Protein AF-A0A9D6J5E9-F1 (afdb_monomer)

Solvent-accessible surface area (backbone atoms only — not comparable to full-atom values): 7450 Å² total; per-residue (Å²): 144,83,83,80,80,84,83,79,70,81,70,76,64,62,75,80,74,56,51,66,53,64,36,53,89,39,26,37,36,38,40,40,85,81,56,62,72,68,50,41,64,62,42,44,53,13,37,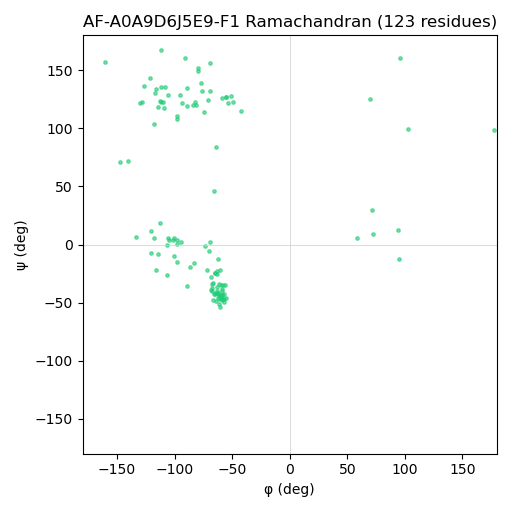32,48,74,94,34,52,48,67,42,73,56,61,84,76,70,51,61,70,57,48,35,58,56,50,69,70,36,41,33,40,36,42,40,43,69,78,67,22,64,61,44,48,53,48,48,63,76,47,61,54,94,86,50,44,81,45,78,31,76,48,93,44,60,67,55,49,51,50,51,48,41,71,72,58,46,81,80,129

Radius of gyration: 17.54 Å; Cα contacts (8 Å, |Δi|>4): 179; chains: 1; bounding box: 31×41×60 Å

Secondary structure (DSSP, 8-state):
--SSSSSS-----GGGG--TTTTTT--EEEE-SS-HHHHHHHHHHTT--GGGEEEE--TTT--HHHHHHHHHT-SEEEEE-TTTTHHHHHHHHHHPPTT-EEEEESSS-HHHHHHHHHHHHS---

Mean predicted aligned error: 8.65 Å

Nearest PDB structures (foldseek):
  6j0v-assembly1_A  TM=4.440E-01  e=3.528E-01  Saccharomyces cerevisiae S288C
  6j0w-assembly1_A  TM=4.466E-01  e=4.017E-01  Saccharomyces cerevisiae S288C
  6j0w-assembly2_B  TM=5.034E-01  e=9.349E-01  Saccharomyces cerevisiae S288C
  6j0y-assembly1_A  TM=4.289E-01  e=7.693E-01  Saccharomyces cerevisiae S288C
  6j0y-assembly2_B  TM=4.311E-01  e=1.572E+00  Saccharomyces cerevisiae S288C

Foldseek 3Di:
DPPPPPPPDDPPPVVLLQLACLQAPWQEEEEDAPDDVQQVVVCVRNRADPVSYYYDYDLPPADLVNLLVSQVSGQEYEYEPQDPNPSVVVSNVVNHDPRHYYHYHDPPDSVSVSVVSCVPRPDDD

pLDDT: mean 80.88, std 17.25, range [41.0, 97.81]

Sequence (125 aa):
MIKQLGDLHALPDETSKSVESLLFGKRVVVFGGIGRDHYWPLLRDAGVKDSDYRWYEGYKTISQARTAEIVGWCDLVVVITSYAGHLLLYQTREVLSKGQVLLLIHNSGVGTLRQQILEKFKKSD

Structure (mmCIF, N/CA/C/O backbone):
data_AF-A0A9D6J5E9-F1
#
_entry.id   AF-A0A9D6J5E9-F1
#
loop_
_atom_site.group_PDB
_atom_site.id
_atom_site.type_symbol
_atom_site.label_atom_id
_atom_site.label_alt_id
_atom_site.label_comp_id
_atom_site.label_asym_id
_atom_site.label_entity_id
_atom_site.label_seq_id
_atom_site.pdbx_PDB_ins_code
_atom_site.Cartn_x
_atom_site.Cartn_y
_atom_site.Cartn_z
_atom_site.occupancy
_atom_site.B_iso_or_equiv
_atom_site.auth_seq_id
_atom_site.auth_comp_id
_atom_site.auth_asym_id
_atom_site.auth_atom_id
_atom_site.pdbx_PDB_model_num
ATOM 1 N N . MET A 1 1 ? 3.363 27.871 43.982 1.00 41.00 1 MET A N 1
ATOM 2 C CA . MET A 1 1 ? 3.616 28.101 42.543 1.00 41.00 1 MET A CA 1
ATOM 3 C C . MET A 1 1 ? 3.649 26.759 41.793 1.00 41.00 1 MET A C 1
ATOM 5 O O . MET A 1 1 ? 4.633 26.434 41.155 1.00 41.00 1 MET A O 1
ATOM 9 N N . ILE A 1 2 ? 2.589 25.943 41.934 1.00 48.06 2 ILE A N 1
ATOM 10 C CA . ILE A 1 2 ? 2.458 24.588 41.334 1.00 48.06 2 ILE A CA 1
ATOM 11 C C . ILE A 1 2 ? 1.063 24.421 40.672 1.00 48.06 2 ILE A C 1
ATOM 13 O O . ILE A 1 2 ? 0.700 23.358 40.196 1.00 48.06 2 ILE A O 1
ATOM 17 N N . LYS A 1 3 ? 0.249 25.488 40.603 1.00 41.59 3 LYS A N 1
ATOM 18 C CA . LYS A 1 3 ? -1.155 25.428 40.145 1.00 41.59 3 LYS A CA 1
ATOM 19 C C . LYS A 1 3 ? -1.425 26.001 38.744 1.00 41.59 3 LYS A C 1
ATOM 21 O O . LYS A 1 3 ? -2.579 26.068 38.360 1.00 41.59 3 LYS A O 1
ATOM 26 N N . GLN A 1 4 ? -0.406 26.410 37.982 1.00 42.59 4 GLN A N 1
ATOM 27 C CA . GLN A 1 4 ? -0.601 27.071 36.673 1.00 42.59 4 GLN A CA 1
ATOM 28 C C . GLN A 1 4 ? 0.041 26.348 35.477 1.00 42.59 4 GLN A C 1
ATOM 30 O O . GLN A 1 4 ? 0.085 26.896 34.385 1.00 42.59 4 GLN A O 1
ATOM 35 N N . LEU A 1 5 ? 0.492 25.104 35.654 1.00 43.88 5 LEU A N 1
ATOM 36 C CA . LEU A 1 5 ? 0.976 24.252 34.556 1.00 43.88 5 LEU A CA 1
ATOM 37 C C . LEU A 1 5 ? -0.057 23.199 34.107 1.00 43.88 5 LEU A C 1
ATOM 39 O O . LEU A 1 5 ? 0.249 22.386 33.246 1.00 43.88 5 LEU A O 1
ATOM 43 N N . GLY A 1 6 ? -1.267 23.212 34.682 1.00 41.72 6 GLY A N 1
ATOM 44 C CA . GLY A 1 6 ? -2.331 22.251 34.361 1.00 41.72 6 GLY A CA 1
ATOM 45 C C . GLY A 1 6 ? -3.225 22.632 33.174 1.00 41.72 6 GLY A C 1
ATOM 46 O O . GLY A 1 6 ? -3.841 21.744 32.599 1.00 41.72 6 GLY A O 1
ATOM 47 N N . ASP A 1 7 ? -3.263 23.911 32.778 1.00 42.00 7 ASP A N 1
ATOM 48 C CA . ASP A 1 7 ? -4.350 24.441 31.928 1.00 42.00 7 ASP A CA 1
ATOM 49 C C . ASP A 1 7 ? -3.912 24.979 30.553 1.00 42.00 7 ASP A C 1
ATOM 51 O O . ASP A 1 7 ? -4.730 25.515 29.811 1.00 42.00 7 ASP A O 1
ATOM 55 N N . LEU A 1 8 ? -2.644 24.833 30.162 1.00 44.31 8 LEU A N 1
ATOM 56 C CA . LEU A 1 8 ? -2.145 25.319 28.867 1.00 44.31 8 LEU A CA 1
ATOM 57 C C . LEU A 1 8 ? -1.161 24.329 28.250 1.00 44.31 8 LEU A C 1
ATOM 59 O O . LEU A 1 8 ? 0.041 24.551 28.216 1.00 44.31 8 LEU A O 1
ATOM 63 N N . HIS A 1 9 ? -1.708 23.213 27.790 1.00 45.09 9 HIS A N 1
ATOM 64 C CA . HIS A 1 9 ? -1.416 22.586 26.501 1.00 45.09 9 HIS A CA 1
ATOM 65 C C . HIS A 1 9 ? -2.245 21.311 26.477 1.00 45.09 9 HIS A C 1
ATOM 67 O O . HIS A 1 9 ? -1.879 20.306 27.082 1.00 45.09 9 HIS A O 1
ATOM 73 N N . ALA A 1 10 ? -3.397 21.383 25.806 1.00 43.50 10 ALA A N 1
ATOM 74 C CA . ALA A 1 10 ? -4.105 20.204 25.344 1.00 43.50 10 ALA A CA 1
ATOM 75 C C . ALA A 1 10 ? -3.061 19.234 24.782 1.00 43.50 10 ALA A C 1
ATOM 77 O O . ALA A 1 10 ? -2.353 19.578 23.831 1.00 43.50 10 ALA A O 1
ATOM 78 N N . LEU A 1 11 ? -2.904 18.076 25.428 1.00 44.34 11 LEU A N 1
ATOM 79 C CA . LEU A 1 11 ? -2.103 16.991 24.881 1.00 44.34 11 LEU A CA 1
ATOM 80 C C . LEU A 1 11 ? -2.584 16.821 23.434 1.00 44.34 11 LEU A C 1
ATOM 82 O O . LEU A 1 11 ? -3.797 16.696 23.241 1.00 44.34 11 LEU A O 1
ATOM 86 N N . PRO A 1 12 ? -1.706 16.924 22.415 1.00 43.09 12 PRO A N 1
ATOM 87 C CA . PRO A 1 12 ? -2.127 16.660 21.052 1.00 43.09 12 PRO A CA 1
ATOM 88 C C . PRO A 1 12 ? -2.772 15.283 21.077 1.00 43.09 12 PRO A C 1
ATOM 90 O O . PRO A 1 12 ? -2.164 14.332 21.560 1.00 43.09 12 PRO A O 1
ATOM 93 N N . ASP A 1 13 ? -4.031 15.222 20.660 1.00 47.72 13 ASP A N 1
ATOM 94 C CA . ASP A 1 13 ? -4.862 14.028 20.724 1.00 47.72 13 ASP A CA 1
ATOM 95 C C . ASP A 1 13 ? -4.224 12.975 19.803 1.00 47.72 13 ASP A C 1
ATOM 97 O O . ASP A 1 13 ? -4.505 12.917 18.607 1.00 47.72 13 ASP A O 1
ATOM 101 N N . GLU A 1 14 ? -3.231 12.229 20.295 1.00 48.88 14 GLU A N 1
ATOM 102 C CA . GLU A 1 14 ? -2.422 11.309 19.482 1.00 48.88 14 GLU A CA 1
ATOM 103 C C . GLU A 1 14 ? -3.290 10.188 18.893 1.00 48.88 14 GLU A C 1
ATOM 105 O O . GLU A 1 14 ? -3.041 9.688 17.793 1.00 48.88 14 GLU A O 1
ATOM 110 N N . THR A 1 15 ? -4.397 9.889 19.568 1.00 54.28 15 THR A N 1
ATOM 111 C CA . THR A 1 15 ? -5.513 9.044 19.124 1.00 54.28 15 THR A CA 1
ATOM 112 C C . THR A 1 15 ? -6.129 9.531 17.800 1.00 54.28 15 THR A C 1
ATOM 114 O O . THR A 1 15 ? -6.476 8.717 16.934 1.00 54.28 15 THR A O 1
ATOM 117 N N . SER A 1 16 ? -6.193 10.846 17.555 1.00 60.62 16 SER A N 1
ATOM 118 C CA . SER A 1 16 ? -6.716 11.427 16.308 1.00 60.62 16 SER A CA 1
ATOM 119 C C . SER A 1 16 ? -5.852 11.076 15.087 1.00 60.62 16 SER A C 1
ATOM 121 O O . SER A 1 16 ? -6.377 10.962 13.977 1.00 60.62 16 SER A O 1
ATOM 123 N N . LYS A 1 17 ? -4.562 10.770 15.284 1.00 72.69 17 LYS A N 1
ATOM 124 C CA . LYS A 1 17 ? -3.607 10.381 14.227 1.00 72.69 17 LYS A CA 1
ATOM 125 C C . LYS A 1 17 ? -3.274 8.885 14.206 1.00 72.69 17 LYS A C 1
ATOM 127 O O . LYS A 1 17 ? -2.432 8.456 13.405 1.00 72.69 17 LYS A O 1
ATOM 132 N N . SER A 1 18 ? -3.922 8.091 15.060 1.00 86.12 18 SER A N 1
ATOM 133 C CA . SER A 1 18 ? -3.749 6.639 15.073 1.00 86.12 18 SER A CA 1
ATOM 134 C C . SER A 1 18 ? -4.349 6.004 13.817 1.00 86.12 18 SER A C 1
ATOM 136 O O . SER A 1 18 ? -5.486 6.311 13.443 1.00 86.12 18 SER A O 1
ATOM 138 N N . VAL A 1 19 ? -3.568 5.122 13.183 1.00 91.38 19 VAL A N 1
ATOM 139 C CA . VAL A 1 19 ? -3.991 4.262 12.061 1.00 91.38 19 VAL A CA 1
ATOM 140 C C . VAL A 1 19 ? -4.370 2.854 12.510 1.00 91.38 19 VAL A C 1
ATOM 142 O O . VAL A 1 19 ? -4.629 1.997 11.669 1.00 91.38 19 VAL A O 1
ATOM 145 N N . GLU A 1 20 ? -4.361 2.609 13.818 1.00 93.31 20 GLU A N 1
ATOM 146 C CA . GLU A 1 20 ? -4.492 1.282 14.402 1.00 93.31 20 GLU A CA 1
ATOM 147 C C . GLU A 1 20 ? -5.700 0.524 13.847 1.00 93.31 20 GLU A C 1
ATOM 149 O O . GLU A 1 20 ? -6.823 1.027 13.826 1.00 93.31 20 GLU A O 1
ATOM 154 N N . SER A 1 21 ? -5.445 -0.697 13.371 1.00 92.38 21 SER A N 1
ATOM 155 C CA . SER A 1 21 ? -6.449 -1.617 12.817 1.00 92.38 21 SER A CA 1
ATOM 156 C C . SER A 1 21 ? -7.267 -1.109 11.615 1.00 92.38 21 SER A C 1
ATOM 158 O O . SER A 1 21 ? -8.147 -1.831 11.144 1.00 92.38 21 SER A O 1
ATOM 160 N N . LEU A 1 22 ? -6.980 0.075 11.053 1.00 94.62 22 LEU A N 1
ATOM 161 C CA . LEU A 1 22 ? -7.726 0.620 9.906 1.00 94.62 22 LEU A CA 1
ATOM 162 C C . LEU A 1 22 ? -7.607 -0.241 8.639 1.00 94.62 22 LEU A C 1
ATOM 164 O O . LEU A 1 22 ? -8.468 -0.177 7.762 1.00 94.62 22 LEU A O 1
ATOM 168 N N . LEU A 1 23 ? -6.551 -1.048 8.538 1.00 96.56 23 LEU A N 1
ATOM 169 C CA . LEU A 1 23 ? -6.284 -1.958 7.427 1.00 96.56 23 LEU A CA 1
ATOM 170 C C . LEU A 1 23 ? -6.383 -3.434 7.844 1.00 96.56 23 LEU A C 1
ATOM 172 O O . LEU A 1 23 ? -5.878 -4.306 7.135 1.00 96.56 23 LEU A O 1
ATOM 176 N N . PHE A 1 24 ? -7.039 -3.739 8.970 1.00 96.38 24 PHE A N 1
ATOM 177 C CA . PHE A 1 24 ? -7.198 -5.117 9.427 1.00 96.38 24 PHE A CA 1
ATOM 178 C C . PHE A 1 24 ? -7.856 -5.993 8.349 1.00 96.38 24 PHE A C 1
ATOM 180 O O . PHE A 1 24 ? -8.916 -5.670 7.807 1.00 96.38 24 PHE A O 1
ATOM 187 N N . GLY A 1 25 ? -7.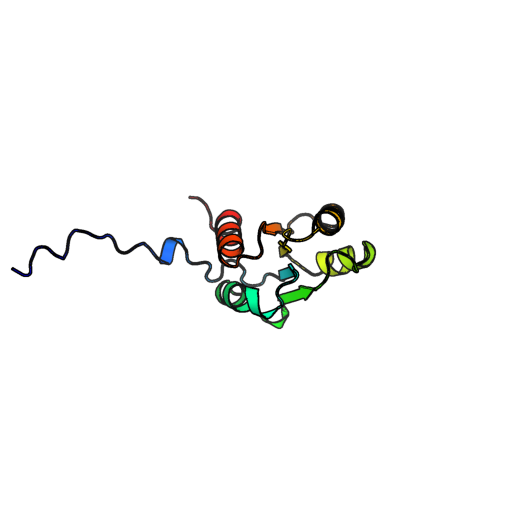200 -7.111 8.026 1.00 95.56 25 GLY A N 1
ATOM 188 C CA . GLY A 1 25 ? -7.658 -8.062 7.010 1.00 95.56 25 GLY A CA 1
ATOM 189 C C . GLY A 1 25 ? -7.536 -7.579 5.560 1.00 95.56 25 GLY A C 1
ATOM 190 O O . GLY A 1 25 ? -8.073 -8.238 4.672 1.00 95.56 25 GLY A O 1
ATOM 191 N N . LYS A 1 26 ? -6.867 -6.446 5.297 1.00 97.06 26 LYS A N 1
ATOM 192 C CA . LYS A 1 26 ? -6.598 -5.962 3.937 1.00 97.06 26 LYS A CA 1
ATOM 193 C C . LYS A 1 26 ? -5.283 -6.519 3.409 1.00 97.06 26 LYS A C 1
ATOM 195 O O . LYS A 1 26 ? -4.253 -6.446 4.075 1.00 97.06 26 LYS A O 1
ATOM 200 N N . ARG A 1 27 ? -5.314 -6.982 2.162 1.00 97.81 27 ARG A N 1
ATOM 201 C CA . ARG A 1 27 ? -4.123 -7.291 1.36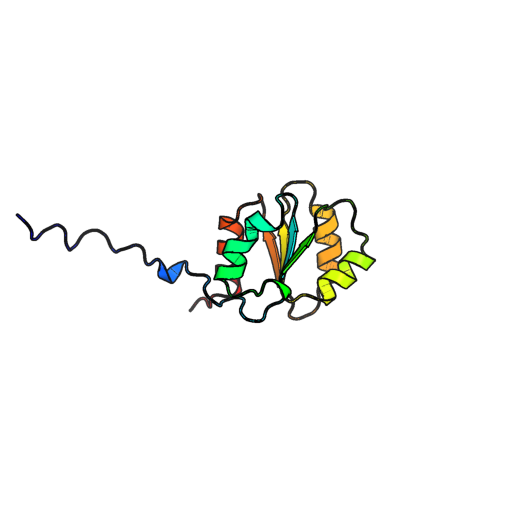9 1.00 97.81 27 ARG A CA 1
ATOM 202 C C . ARG A 1 27 ? -3.604 -6.007 0.747 1.00 97.81 27 ARG A C 1
ATOM 204 O O . ARG A 1 27 ? -4.333 -5.323 0.024 1.00 97.81 27 ARG A O 1
ATOM 211 N N . VAL A 1 28 ? -2.353 -5.678 1.029 1.00 96.44 28 VAL A N 1
ATOM 212 C CA . VAL A 1 28 ? -1.723 -4.424 0.625 1.00 96.44 28 VAL A CA 1
ATOM 213 C C . VAL A 1 28 ? -0.569 -4.713 -0.313 1.00 96.44 28 VAL A C 1
ATOM 215 O O . VAL A 1 28 ? 0.318 -5.513 -0.005 1.00 96.44 28 VAL A O 1
ATOM 218 N N . VAL A 1 29 ? -0.547 -4.018 -1.445 1.00 94.12 29 VAL A N 1
ATOM 219 C CA . VAL A 1 29 ? 0.630 -3.975 -2.305 1.00 94.12 29 VAL A CA 1
ATOM 220 C C . VAL A 1 29 ? 1.186 -2.564 -2.388 1.00 94.12 29 VAL A C 1
ATOM 222 O O . VAL A 1 29 ? 0.446 -1.603 -2.591 1.00 94.12 29 VAL A O 1
ATOM 225 N N . VAL A 1 30 ? 2.503 -2.441 -2.239 1.00 91.06 30 VAL A N 1
ATOM 226 C CA . VAL A 1 30 ? 3.230 -1.190 -2.452 1.00 91.06 30 VAL A CA 1
ATOM 227 C C . VAL A 1 30 ? 4.126 -1.340 -3.673 1.00 91.06 30 VAL A C 1
ATOM 229 O O . VAL A 1 30 ? 5.002 -2.203 -3.718 1.00 91.06 30 VAL A O 1
ATOM 232 N N . PHE A 1 31 ? 3.938 -0.451 -4.637 1.00 88.81 31 PHE A N 1
ATOM 233 C CA . PHE A 1 31 ? 4.861 -0.249 -5.739 1.00 88.81 31 PHE A CA 1
ATOM 234 C C . PHE A 1 31 ? 5.758 0.946 -5.417 1.00 88.81 31 PHE A C 1
ATOM 236 O O . PHE A 1 31 ? 5.278 2.082 -5.349 1.00 88.81 31 PHE A O 1
ATOM 243 N N . GLY A 1 32 ? 7.045 0.695 -5.165 1.00 80.06 32 GLY A N 1
ATOM 244 C CA . GLY A 1 32 ? 7.930 1.673 -4.530 1.00 80.06 32 GLY A CA 1
ATOM 245 C C . GLY A 1 32 ? 9.420 1.400 -4.742 1.00 80.06 32 GLY A C 1
ATOM 246 O O . GLY A 1 32 ? 9.801 0.262 -4.960 1.00 80.06 32 GLY A O 1
ATOM 247 N N . GLY A 1 33 ? 10.275 2.423 -4.627 1.00 67.19 33 GLY A N 1
ATOM 248 C CA . GLY A 1 33 ? 11.737 2.286 -4.788 1.00 67.19 33 GLY A CA 1
ATOM 249 C C . GLY A 1 33 ? 12.562 2.228 -3.493 1.00 67.19 33 GLY A C 1
ATOM 250 O O . GLY A 1 33 ? 13.751 1.964 -3.559 1.00 67.19 33 GLY A O 1
ATOM 251 N N . ILE A 1 34 ? 11.969 2.497 -2.320 1.00 73.69 34 ILE A N 1
ATOM 252 C CA . ILE A 1 34 ? 12.717 2.641 -1.044 1.00 73.69 34 ILE A CA 1
ATOM 253 C C . ILE A 1 34 ? 12.781 1.332 -0.225 1.00 73.69 34 ILE A C 1
ATOM 255 O O . ILE A 1 34 ? 13.390 1.278 0.836 1.00 73.69 34 ILE A O 1
ATOM 259 N N . GLY A 1 35 ? 12.226 0.233 -0.742 1.00 75.25 35 GLY A N 1
ATOM 260 C CA . GLY A 1 35 ? 12.284 -1.077 -0.087 1.00 75.25 35 GLY A CA 1
ATOM 261 C C . GLY A 1 35 ? 11.049 -1.408 0.751 1.00 75.25 35 GLY A C 1
ATOM 262 O O . GLY A 1 35 ? 10.276 -0.533 1.153 1.00 75.25 35 GLY A O 1
ATOM 263 N N . ARG A 1 36 ? 10.874 -2.708 1.018 1.00 83.62 36 ARG A N 1
ATOM 264 C CA . ARG A 1 36 ? 9.753 -3.274 1.788 1.00 83.62 36 ARG A CA 1
ATOM 265 C C . ARG A 1 36 ? 9.667 -2.698 3.204 1.00 83.62 36 ARG A C 1
ATOM 267 O O . ARG A 1 36 ? 8.570 -2.351 3.649 1.00 83.62 36 ARG A O 1
ATOM 274 N N . ASP A 1 37 ? 10.810 -2.576 3.873 1.00 87.81 37 ASP A N 1
ATOM 275 C CA . ASP A 1 37 ? 10.903 -2.248 5.301 1.00 87.81 37 ASP A CA 1
ATOM 276 C C . ASP A 1 37 ? 10.539 -0.798 5.613 1.00 87.81 37 ASP A C 1
ATOM 278 O O . ASP A 1 37 ? 10.123 -0.489 6.725 1.00 87.81 37 ASP A O 1
ATOM 282 N N . HIS A 1 38 ? 10.623 0.091 4.624 1.00 88.31 38 HIS A N 1
ATOM 283 C CA . HIS A 1 38 ? 10.339 1.512 4.815 1.00 88.31 38 HIS A CA 1
ATOM 284 C C . HIS A 1 38 ? 8.884 1.775 5.218 1.00 88.31 38 HIS A C 1
ATOM 286 O O . HIS A 1 38 ? 8.609 2.598 6.087 1.00 88.31 38 HIS A O 1
ATOM 292 N N . TYR A 1 39 ? 7.938 1.051 4.614 1.00 89.12 39 TYR A N 1
ATOM 293 C CA . TYR A 1 39 ? 6.503 1.206 4.887 1.00 89.12 39 TYR A CA 1
ATOM 294 C C . TYR A 1 39 ? 5.960 0.171 5.871 1.00 89.12 39 TYR A C 1
ATOM 296 O O . TYR A 1 39 ? 4.863 0.349 6.405 1.00 89.12 39 TYR A O 1
ATOM 304 N N . TRP A 1 40 ? 6.715 -0.902 6.112 1.00 93.31 40 TRP A N 1
ATOM 305 C CA . TRP A 1 40 ? 6.248 -2.039 6.893 1.00 93.31 40 TRP A CA 1
ATOM 306 C C . TRP A 1 40 ? 5.796 -1.677 8.316 1.00 93.31 40 TRP A C 1
ATOM 308 O O . TRP A 1 40 ? 4.689 -2.078 8.671 1.00 93.31 40 TRP A O 1
ATOM 318 N N . PRO A 1 41 ? 6.541 -0.879 9.115 1.00 94.00 41 PRO A N 1
ATOM 319 C CA . PRO A 1 41 ? 6.106 -0.516 10.462 1.00 94.00 41 PRO A CA 1
ATOM 320 C C . PRO A 1 41 ? 4.716 0.126 10.485 1.00 94.00 41 PRO A C 1
ATOM 322 O O . PRO A 1 41 ? 3.862 -0.300 11.250 1.00 94.00 41 PRO A O 1
ATOM 325 N N . LEU A 1 42 ? 4.452 1.075 9.580 1.00 93.75 42 LEU A N 1
ATOM 326 C CA . LEU A 1 42 ? 3.152 1.743 9.496 1.00 93.75 42 LEU A CA 1
ATOM 327 C C . LEU A 1 42 ? 2.027 0.776 9.102 1.00 93.75 42 LEU A C 1
ATOM 329 O O . LEU A 1 42 ? 0.934 0.855 9.656 1.00 93.75 42 LEU A O 1
ATOM 333 N N . LEU A 1 43 ? 2.271 -0.108 8.131 1.00 95.06 43 LEU A N 1
ATOM 334 C CA . LEU A 1 43 ? 1.266 -1.072 7.673 1.00 95.06 43 LEU A CA 1
ATOM 335 C C . LEU A 1 43 ? 0.954 -2.111 8.752 1.00 95.06 43 LEU A C 1
ATOM 337 O O . LEU A 1 43 ? -0.212 -2.437 8.969 1.00 95.06 43 LEU A O 1
ATOM 341 N N . ARG A 1 44 ? 1.980 -2.579 9.468 1.00 96.19 44 ARG A N 1
ATOM 342 C CA . ARG A 1 44 ? 1.823 -3.460 10.624 1.00 96.19 44 ARG A CA 1
ATOM 343 C C . ARG A 1 44 ? 1.001 -2.785 11.720 1.00 96.19 44 ARG A C 1
ATOM 345 O O . ARG A 1 44 ? 0.054 -3.391 12.210 1.00 96.19 44 ARG A O 1
ATOM 352 N N . ASP A 1 45 ? 1.312 -1.533 12.055 1.00 94.88 45 ASP A N 1
ATOM 353 C CA . ASP A 1 45 ? 0.554 -0.759 13.046 1.00 94.88 45 ASP A CA 1
ATOM 354 C C . ASP A 1 45 ? -0.906 -0.559 12.597 1.00 94.88 45 ASP A C 1
ATOM 356 O O . ASP A 1 45 ? -1.825 -0.600 13.410 1.00 94.88 45 ASP A O 1
ATOM 360 N N . ALA A 1 46 ? -1.151 -0.430 11.289 1.00 95.50 46 ALA A N 1
ATOM 361 C CA . ALA A 1 46 ? -2.497 -0.370 10.721 1.00 95.50 46 ALA A CA 1
ATOM 362 C C . ALA A 1 46 ? -3.242 -1.724 10.695 1.00 95.50 46 ALA A C 1
ATOM 364 O O . ALA A 1 46 ? -4.397 -1.778 10.270 1.00 95.50 46 ALA A O 1
ATOM 365 N N . GLY A 1 47 ? -2.619 -2.812 11.158 1.00 96.50 47 GLY A N 1
ATOM 366 C CA . GLY A 1 47 ? -3.224 -4.142 11.269 1.00 96.50 47 GLY A CA 1
ATOM 367 C C . GLY A 1 47 ? -2.993 -5.070 10.070 1.00 96.50 47 GLY A C 1
ATOM 368 O O . GLY A 1 47 ? -3.652 -6.108 9.975 1.00 96.50 47 GLY A O 1
ATOM 369 N N . VAL A 1 48 ? -2.080 -4.729 9.155 1.00 97.44 48 VAL A N 1
ATOM 370 C CA . VAL A 1 48 ? -1.718 -5.588 8.016 1.00 97.44 48 VAL A CA 1
ATOM 371 C C . VAL A 1 48 ? -0.816 -6.726 8.493 1.00 97.44 48 VAL A C 1
ATOM 373 O O . VAL A 1 48 ? 0.171 -6.503 9.195 1.00 97.44 48 VAL A O 1
ATOM 376 N N . LYS A 1 49 ? -1.129 -7.962 8.091 1.00 97.44 49 LYS A N 1
ATOM 377 C CA . LYS A 1 49 ? -0.269 -9.124 8.355 1.00 97.44 49 LYS A CA 1
ATOM 378 C C . LYS A 1 49 ? 0.884 -9.171 7.361 1.00 97.44 49 LYS A C 1
ATOM 380 O O . LYS A 1 49 ? 0.731 -8.776 6.211 1.00 97.44 49 LYS A O 1
ATOM 385 N N . ASP A 1 50 ? 2.013 -9.744 7.772 1.00 95.56 50 ASP A N 1
ATOM 386 C CA . ASP A 1 50 ? 3.195 -9.846 6.903 1.00 95.56 50 ASP A CA 1
ATOM 387 C C . ASP A 1 50 ? 2.894 -10.624 5.609 1.00 95.56 50 ASP A C 1
ATOM 389 O O . ASP A 1 50 ? 3.308 -10.218 4.526 1.00 95.56 50 ASP A O 1
ATOM 393 N N . SER A 1 51 ? 2.075 -11.680 5.710 1.00 96.06 51 SER A N 1
ATOM 394 C CA . SER A 1 51 ? 1.591 -12.487 4.579 1.00 96.06 51 SER A CA 1
ATOM 395 C C . SER A 1 51 ? 0.694 -11.723 3.601 1.00 96.06 51 SER A C 1
ATOM 397 O O . SER A 1 51 ? 0.577 -12.108 2.437 1.00 96.06 51 SER A O 1
ATOM 399 N N . ASP A 1 52 ? 0.058 -10.656 4.080 1.00 97.12 52 ASP A N 1
ATOM 400 C CA . ASP A 1 52 ? -0.887 -9.830 3.334 1.00 97.12 52 ASP A CA 1
ATOM 401 C C . ASP A 1 52 ? -0.213 -8.572 2.770 1.00 97.12 52 ASP A C 1
ATOM 403 O O . ASP A 1 52 ? -0.859 -7.787 2.079 1.00 97.12 52 ASP A O 1
ATOM 407 N N . TYR A 1 53 ? 1.091 -8.398 3.001 1.00 95.75 53 TYR A N 1
ATOM 408 C CA . TYR A 1 53 ? 1.876 -7.288 2.483 1.00 95.75 53 TYR A CA 1
ATOM 409 C C . TYR A 1 53 ? 2.863 -7.745 1.408 1.00 95.75 53 TYR A C 1
ATOM 411 O O . TYR A 1 53 ? 3.749 -8.567 1.644 1.00 95.75 53 TYR A O 1
ATOM 419 N N . ARG A 1 54 ? 2.755 -7.148 0.219 1.00 93.81 54 ARG A N 1
ATOM 420 C CA . ARG A 1 54 ? 3.725 -7.323 -0.865 1.00 93.81 54 ARG A CA 1
ATOM 421 C C . ARG A 1 54 ? 4.333 -5.992 -1.274 1.00 93.81 54 ARG A C 1
ATOM 423 O O . ARG A 1 54 ? 3.657 -4.967 -1.330 1.00 93.81 54 ARG A O 1
A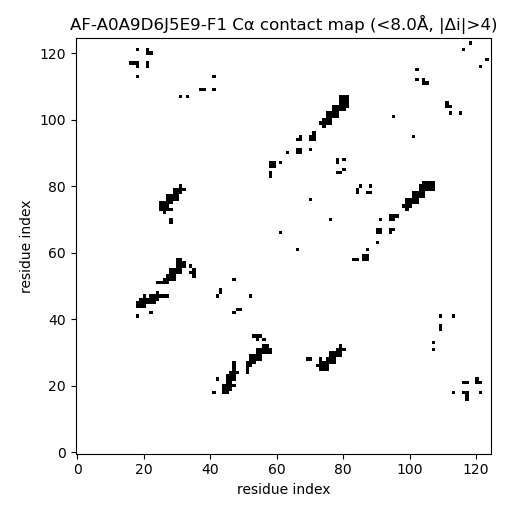TOM 430 N N . TRP A 1 55 ? 5.613 -6.032 -1.612 1.00 91.62 55 TRP A N 1
ATOM 431 C CA . TRP A 1 55 ? 6.347 -4.887 -2.126 1.00 91.62 55 TRP A CA 1
ATOM 432 C C . TRP A 1 55 ? 7.014 -5.259 -3.444 1.00 91.62 55 TRP A C 1
ATOM 434 O O . TRP A 1 55 ? 7.583 -6.345 -3.564 1.00 91.62 55 TRP A O 1
ATOM 444 N N . TYR A 1 56 ? 6.930 -4.357 -4.417 1.00 88.31 56 TYR A N 1
ATOM 445 C CA . TYR A 1 56 ? 7.553 -4.526 -5.721 1.00 88.31 56 TYR A CA 1
ATOM 446 C C . TYR A 1 56 ? 8.392 -3.300 -6.063 1.00 88.31 56 TYR A C 1
ATOM 448 O O . TYR A 1 56 ? 7.885 -2.174 -6.126 1.00 88.31 56 TYR A O 1
ATOM 456 N N . GLU A 1 57 ? 9.674 -3.556 -6.315 1.00 79.12 57 GLU A N 1
ATOM 45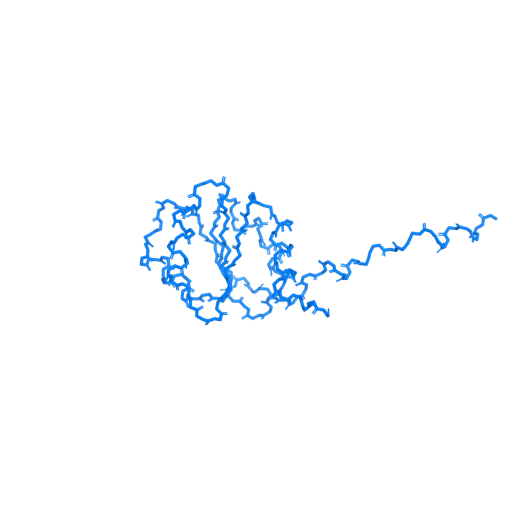7 C CA . GLU A 1 57 ? 10.598 -2.581 -6.874 1.00 79.12 57 GLU A CA 1
ATOM 458 C C . GLU A 1 57 ? 10.354 -2.423 -8.374 1.00 79.12 57 GLU A C 1
ATOM 460 O O . GLU A 1 57 ? 10.198 -3.406 -9.098 1.00 79.12 57 GLU A O 1
ATOM 465 N N . GLY A 1 58 ? 10.397 -1.186 -8.863 1.00 64.94 58 GLY A N 1
ATOM 466 C CA . GLY A 1 58 ? 10.535 -0.930 -10.292 1.00 64.94 58 GLY A CA 1
ATOM 467 C C . GLY A 1 58 ? 9.239 -0.533 -10.988 1.00 64.94 58 GLY A C 1
ATOM 468 O O . GLY A 1 58 ? 8.466 -1.350 -11.474 1.00 64.94 58 GLY A O 1
ATOM 469 N N . TYR A 1 59 ? 9.082 0.775 -11.183 1.00 63.78 59 TYR A N 1
ATOM 470 C CA . TYR A 1 59 ? 8.040 1.357 -12.036 1.00 63.78 59 TYR A CA 1
ATOM 471 C C . TYR A 1 59 ? 8.262 1.106 -13.539 1.00 63.78 59 TYR A C 1
ATOM 473 O O . TYR A 1 59 ? 7.429 1.501 -14.349 1.00 63.78 59 TYR A O 1
ATOM 481 N N . LYS A 1 60 ? 9.402 0.513 -13.923 1.00 61.75 60 LYS A N 1
ATOM 482 C CA . LYS A 1 60 ? 9.853 0.394 -15.321 1.00 61.75 60 LYS A CA 1
ATOM 483 C C . LYS A 1 60 ? 9.919 -1.044 -15.852 1.00 61.75 60 LYS A C 1
ATOM 485 O O . LYS A 1 60 ? 10.160 -1.216 -17.040 1.00 61.75 60 LYS A O 1
ATOM 490 N N . THR A 1 61 ? 9.736 -2.061 -15.008 1.00 70.25 61 THR A N 1
ATOM 491 C CA . THR A 1 61 ? 10.005 -3.471 -15.363 1.00 70.25 61 THR A CA 1
ATOM 492 C C . THR A 1 61 ? 8.787 -4.390 -15.261 1.00 70.25 61 THR A C 1
ATOM 494 O O . THR A 1 61 ? 8.863 -5.540 -15.688 1.00 70.25 61 THR A O 1
ATOM 497 N N . ILE A 1 62 ? 7.656 -3.909 -14.735 1.00 83.12 62 ILE A N 1
ATOM 498 C CA . ILE A 1 62 ? 6.439 -4.713 -14.573 1.00 83.12 62 ILE A CA 1
ATOM 499 C C . ILE A 1 62 ? 5.535 -4.522 -15.797 1.00 83.12 62 ILE A C 1
ATOM 501 O O . ILE A 1 62 ? 5.135 -3.407 -16.139 1.00 83.12 62 ILE A O 1
ATOM 505 N N . SER A 1 63 ? 5.224 -5.621 -16.486 1.00 86.75 63 SER A N 1
ATOM 506 C CA . SER A 1 63 ? 4.279 -5.611 -17.605 1.00 86.75 63 SER A CA 1
ATOM 507 C C . SER A 1 63 ? 2.850 -5.352 -17.117 1.00 86.75 63 SER A C 1
ATOM 509 O O . SER A 1 63 ? 2.507 -5.663 -15.980 1.00 86.75 63 SER A O 1
ATOM 511 N N . GLN A 1 64 ? 1.978 -4.848 -17.993 1.00 86.81 64 GLN A N 1
ATOM 512 C CA . GLN A 1 64 ? 0.573 -4.589 -17.648 1.00 86.81 64 GLN A CA 1
ATOM 513 C C . GLN A 1 64 ? -0.157 -5.859 -17.174 1.00 86.81 64 GLN A C 1
ATOM 515 O O . GLN A 1 64 ? -0.888 -5.810 -16.189 1.00 86.81 64 GLN A O 1
ATOM 520 N N . ALA A 1 65 ? 0.094 -7.006 -17.817 1.00 89.75 65 ALA A N 1
ATOM 521 C CA . ALA A 1 65 ? -0.461 -8.296 -17.401 1.00 89.75 65 ALA A CA 1
ATOM 522 C C . ALA A 1 65 ? -0.027 -8.667 -15.975 1.00 89.75 65 ALA A C 1
ATOM 524 O O . ALA A 1 65 ? -0.853 -9.047 -15.148 1.00 89.75 65 ALA A O 1
ATOM 525 N N . ARG A 1 66 ? 1.257 -8.470 -15.647 1.00 90.19 66 ARG A N 1
ATOM 526 C CA . ARG A 1 66 ? 1.756 -8.730 -14.297 1.00 90.19 66 ARG A CA 1
ATOM 527 C C . ARG A 1 66 ? 1.186 -7.745 -13.275 1.00 90.19 66 ARG A C 1
ATOM 529 O O . ARG A 1 66 ? 0.868 -8.148 -12.160 1.00 90.19 66 ARG A O 1
ATOM 536 N N . THR A 1 67 ? 1.011 -6.479 -13.650 1.00 90.12 67 THR A N 1
ATOM 537 C CA . THR A 1 67 ? 0.318 -5.488 -12.817 1.00 90.12 67 THR A CA 1
ATOM 538 C C . THR A 1 67 ? -1.116 -5.934 -12.522 1.00 90.12 67 THR A C 1
ATOM 540 O O . THR A 1 67 ? -1.523 -5.882 -11.366 1.00 90.12 67 THR A O 1
ATOM 543 N N . ALA A 1 68 ? -1.851 -6.455 -13.512 1.00 91.62 68 ALA A N 1
ATOM 544 C CA . ALA A 1 68 ? -3.206 -6.981 -13.323 1.00 91.62 68 ALA A CA 1
ATOM 545 C C . ALA A 1 68 ? -3.255 -8.143 -12.320 1.00 91.62 68 ALA A C 1
ATOM 547 O O . ALA A 1 68 ? -4.089 -8.142 -11.418 1.00 91.62 68 ALA A O 1
ATOM 548 N N . GLU A 1 69 ? -2.336 -9.105 -12.430 1.00 92.75 69 GLU A N 1
ATOM 549 C CA . GLU A 1 69 ? -2.242 -10.236 -11.495 1.00 92.75 69 GLU A CA 1
ATOM 550 C C . GLU A 1 69 ? -1.978 -9.778 -10.056 1.00 92.75 69 GLU A C 1
ATOM 552 O O . GLU A 1 69 ? -2.596 -10.267 -9.108 1.00 92.75 69 GLU A O 1
ATOM 557 N N . ILE A 1 70 ? -1.052 -8.831 -9.886 1.00 93.00 70 ILE A N 1
ATOM 558 C CA . ILE A 1 70 ? -0.688 -8.295 -8.574 1.00 93.00 70 ILE A CA 1
ATOM 559 C C . ILE A 1 70 ? -1.860 -7.509 -7.976 1.00 93.00 70 ILE A C 1
ATOM 561 O O . ILE A 1 70 ? -2.216 -7.726 -6.817 1.00 93.00 70 ILE A O 1
ATOM 565 N N . VAL A 1 71 ? -2.471 -6.620 -8.764 1.00 92.88 71 VAL A N 1
ATOM 566 C CA . VAL A 1 71 ? -3.608 -5.804 -8.324 1.00 92.88 71 VAL A CA 1
ATOM 567 C C . VAL A 1 71 ? -4.809 -6.689 -8.006 1.00 92.88 71 VAL A C 1
ATOM 569 O O . VAL A 1 71 ? -5.419 -6.501 -6.960 1.00 92.88 71 VAL A O 1
ATOM 572 N N . GLY A 1 72 ? -5.107 -7.714 -8.807 1.00 93.19 72 GLY A N 1
ATOM 573 C CA . GLY A 1 72 ? -6.208 -8.651 -8.549 1.00 93.19 72 GLY A CA 1
ATOM 574 C C . GLY A 1 72 ? -6.080 -9.427 -7.231 1.00 93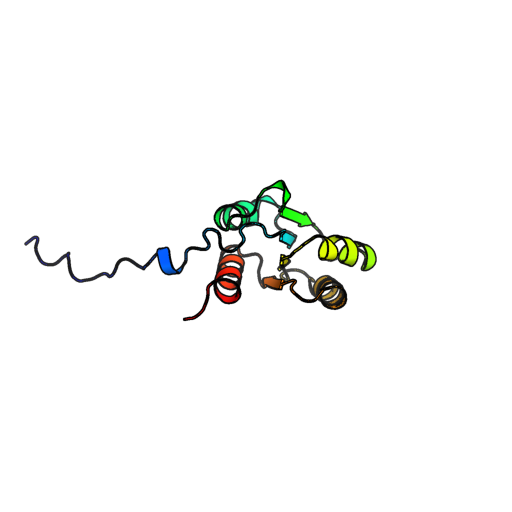.19 72 GLY A C 1
ATOM 575 O O . GLY A 1 72 ? -7.080 -9.875 -6.671 1.00 93.19 72 GLY A O 1
ATOM 576 N N . TRP A 1 73 ? -4.866 -9.555 -6.689 1.00 93.75 73 TRP A N 1
ATOM 577 C CA . TRP A 1 73 ? -4.628 -10.190 -5.395 1.00 93.75 73 TRP A CA 1
ATOM 578 C C . TRP A 1 73 ? -4.846 -9.260 -4.192 1.00 93.75 73 TRP A C 1
ATOM 580 O O . TRP A 1 73 ? -4.946 -9.762 -3.079 1.00 93.75 73 TRP A O 1
ATOM 590 N N . CYS A 1 74 ? -4.910 -7.939 -4.349 1.00 94.69 74 CYS A N 1
ATOM 591 C CA . CYS A 1 74 ? -4.915 -7.017 -3.206 1.00 94.69 74 CYS A CA 1
ATOM 592 C C . CYS A 1 74 ? -6.248 -6.278 -3.017 1.00 94.69 74 CYS A C 1
ATOM 594 O O . CYS A 1 74 ? -7.113 -6.284 -3.885 1.00 94.69 74 CYS A O 1
ATOM 596 N N . ASP A 1 75 ? -6.416 -5.635 -1.864 1.00 96.69 75 ASP A N 1
ATOM 597 C CA . ASP A 1 75 ? -7.554 -4.756 -1.564 1.00 96.69 75 ASP A CA 1
ATOM 598 C C . ASP A 1 75 ? -7.126 -3.278 -1.572 1.00 96.69 75 ASP A C 1
ATOM 600 O O . ASP A 1 75 ? -7.931 -2.383 -1.840 1.00 96.69 75 ASP A O 1
ATOM 604 N N . LEU A 1 76 ? -5.842 -3.025 -1.300 1.00 96.50 76 LEU A N 1
ATOM 605 C CA . LEU A 1 76 ? -5.216 -1.710 -1.277 1.00 96.50 76 LEU A CA 1
ATOM 606 C C . LEU A 1 76 ? -3.931 -1.722 -2.112 1.00 96.50 76 LEU A C 1
ATOM 608 O O . LEU A 1 76 ? -2.987 -2.454 -1.813 1.00 96.50 76 LEU A O 1
ATOM 612 N N . VAL A 1 77 ? -3.879 -0.852 -3.115 1.00 94.19 77 VAL A N 1
ATOM 613 C CA . VAL A 1 77 ? -2.695 -0.573 -3.924 1.00 94.19 77 VAL A CA 1
ATOM 614 C C . VAL A 1 77 ? -2.122 0.777 -3.519 1.00 94.19 77 VAL A C 1
ATOM 616 O O . VAL A 1 77 ? -2.827 1.783 -3.508 1.00 94.19 77 VAL A O 1
ATOM 619 N N . VAL A 1 78 ? -0.828 0.819 -3.232 1.00 91.44 78 VAL A N 1
ATOM 620 C CA . VAL A 1 78 ? -0.087 2.049 -2.957 1.00 91.44 78 VAL A CA 1
ATOM 621 C C . VAL A 1 78 ? 0.941 2.241 -4.065 1.00 91.44 78 VAL A C 1
ATOM 623 O O . VAL A 1 78 ? 1.841 1.419 -4.229 1.00 91.44 78 VAL A O 1
ATOM 626 N N . VAL A 1 79 ? 0.829 3.330 -4.823 1.00 89.12 79 VAL A N 1
ATOM 627 C CA . VAL A 1 79 ? 1.801 3.695 -5.862 1.00 89.12 79 VAL A CA 1
ATOM 628 C C . VAL A 1 79 ? 2.583 4.914 -5.395 1.00 89.12 79 VAL A C 1
ATOM 630 O O . VAL A 1 79 ? 2.016 5.989 -5.194 1.00 89.12 79 VAL A O 1
ATOM 633 N N . ILE A 1 80 ? 3.896 4.756 -5.234 1.00 84.25 80 ILE A N 1
ATOM 634 C CA . ILE A 1 80 ? 4.800 5.852 -4.884 1.00 84.25 80 ILE A CA 1
ATOM 635 C C . ILE A 1 80 ? 5.287 6.514 -6.183 1.00 84.25 80 ILE A C 1
ATOM 637 O O . ILE A 1 80 ? 5.888 5.866 -7.028 1.00 84.25 80 ILE A O 1
ATOM 641 N N . THR A 1 81 ? 5.026 7.801 -6.402 1.00 72.81 81 THR A N 1
ATOM 642 C CA . THR A 1 81 ? 5.212 8.425 -7.732 1.00 72.81 81 THR A CA 1
ATOM 643 C C . THR A 1 81 ? 6.494 9.243 -7.885 1.00 72.81 81 THR A C 1
ATOM 645 O O . THR A 1 81 ? 6.706 9.836 -8.941 1.00 72.81 81 THR A O 1
ATOM 648 N N . SER A 1 82 ? 7.389 9.246 -6.889 1.00 65.06 82 SER A N 1
ATOM 649 C CA . SER A 1 82 ? 8.553 10.149 -6.839 1.00 65.06 82 SER A CA 1
ATOM 650 C C . SER A 1 82 ? 9.587 9.996 -7.968 1.00 65.06 82 SER A C 1
ATOM 652 O O . SER A 1 82 ? 10.411 10.887 -8.119 1.00 65.06 82 SER A O 1
ATOM 654 N N . TYR A 1 83 ? 9.552 8.935 -8.789 1.00 55.53 83 TYR A N 1
ATOM 655 C CA . TYR A 1 83 ? 10.554 8.688 -9.845 1.00 55.53 83 TYR A CA 1
ATOM 656 C C . TYR A 1 83 ? 9.990 7.974 -11.092 1.00 55.53 83 TYR A C 1
ATOM 658 O O . TYR A 1 83 ? 10.322 6.828 -11.373 1.00 55.53 83 TYR A O 1
ATOM 666 N N . ALA A 1 84 ? 9.170 8.657 -11.898 1.00 54.16 84 ALA A N 1
ATOM 667 C CA . ALA A 1 84 ? 8.562 8.096 -13.122 1.00 54.16 84 ALA A CA 1
ATOM 668 C C . ALA A 1 84 ? 7.454 7.044 -12.885 1.00 54.16 84 ALA A C 1
ATOM 670 O O . ALA A 1 84 ? 7.195 6.195 -13.736 1.00 54.16 84 ALA A O 1
ATOM 671 N N . GLY A 1 85 ? 6.726 7.153 -11.768 1.00 58.59 85 GLY A N 1
ATOM 672 C CA . GLY A 1 85 ? 5.573 6.297 -11.454 1.00 58.59 85 GLY A CA 1
ATOM 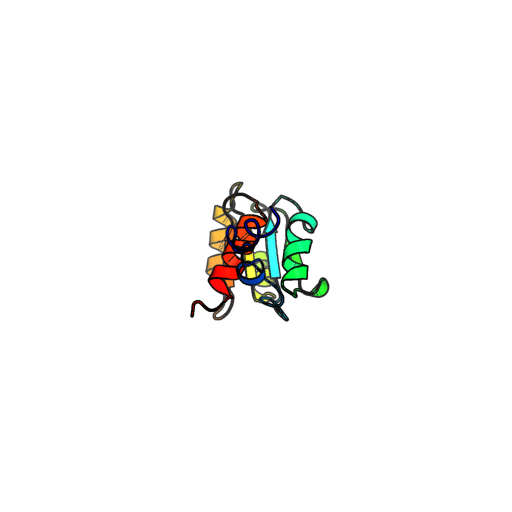673 C C . GLY A 1 85 ? 4.332 6.517 -12.334 1.00 58.59 85 GLY A C 1
ATOM 674 O O . GLY A 1 85 ? 3.317 5.868 -12.107 1.00 58.59 85 GLY A O 1
ATOM 675 N N . HIS A 1 86 ? 4.381 7.411 -13.332 1.00 66.06 86 HIS A N 1
ATOM 676 C CA . HIS A 1 86 ? 3.240 7.699 -14.208 1.00 66.06 86 HIS A CA 1
ATOM 677 C C . HIS A 1 86 ? 2.798 6.473 -15.017 1.00 66.06 86 HIS A C 1
ATOM 679 O O . HIS A 1 86 ? 1.602 6.222 -15.101 1.00 66.06 86 HIS A O 1
ATOM 685 N N . LEU A 1 87 ? 3.732 5.679 -15.557 1.00 69.00 87 LEU A N 1
ATOM 686 C CA . LEU A 1 87 ? 3.385 4.481 -16.333 1.00 69.00 87 LEU A CA 1
ATOM 687 C C . LEU A 1 87 ? 2.670 3.439 -15.466 1.00 69.00 87 LEU A C 1
ATOM 689 O O . LEU A 1 87 ? 1.598 2.960 -15.826 1.00 69.00 87 LEU A O 1
ATOM 693 N N . LEU A 1 88 ? 3.232 3.140 -14.296 1.00 77.12 88 LEU A N 1
ATOM 694 C CA . LEU A 1 88 ? 2.648 2.166 -13.381 1.00 77.12 88 LEU A CA 1
ATOM 695 C C . LEU A 1 88 ? 1.313 2.649 -12.806 1.00 77.12 88 LEU A C 1
ATOM 697 O O . LEU A 1 88 ? 0.408 1.848 -12.593 1.00 77.12 88 LEU A O 1
ATOM 701 N N . LEU A 1 89 ? 1.160 3.960 -12.605 1.00 81.62 89 LEU A N 1
ATOM 702 C CA . LEU A 1 89 ? -0.117 4.567 -12.254 1.00 81.62 89 LEU A CA 1
ATOM 703 C C . LEU A 1 89 ? -1.181 4.297 -13.324 1.00 81.62 89 LEU A C 1
ATOM 705 O O . LEU A 1 89 ? -2.287 3.887 -12.975 1.00 81.62 89 LEU A O 1
ATOM 709 N N . TYR A 1 90 ? -0.860 4.506 -14.605 1.00 82.06 90 TYR A N 1
ATOM 710 C CA . TYR A 1 90 ? -1.786 4.205 -15.699 1.00 82.06 90 TYR A CA 1
ATOM 711 C C . TYR A 1 90 ? -2.142 2.717 -15.730 1.00 82.06 90 TYR A C 1
ATOM 713 O O . TYR A 1 90 ? -3.322 2.387 -15.651 1.00 82.06 90 TYR A O 1
ATOM 721 N N . GLN A 1 91 ? -1.142 1.829 -15.713 1.00 84.56 91 GLN A N 1
ATOM 722 C CA . GLN A 1 91 ? -1.366 0.379 -15.697 1.00 84.56 91 GLN A CA 1
ATOM 723 C C . GLN A 1 91 ? -2.227 -0.061 -14.506 1.00 84.56 91 GLN A C 1
ATOM 725 O O . GLN A 1 91 ? -3.129 -0.873 -14.666 1.00 84.56 91 GLN A O 1
ATOM 730 N N . THR A 1 92 ? -1.975 0.488 -13.314 1.00 85.19 92 THR A N 1
ATOM 731 C CA . THR A 1 92 ? -2.731 0.160 -12.095 1.00 85.19 92 THR A CA 1
ATOM 732 C C . THR A 1 92 ? -4.182 0.618 -12.197 1.00 85.19 92 THR A C 1
ATOM 734 O O . THR A 1 92 ? -5.083 -0.119 -11.812 1.00 85.19 92 THR A O 1
ATOM 737 N N . ARG A 1 93 ? -4.425 1.829 -12.715 1.00 88.00 93 ARG A N 1
ATOM 738 C CA . ARG A 1 93 ? -5.780 2.380 -12.861 1.00 88.00 93 ARG A CA 1
ATOM 739 C C . ARG A 1 93 ? -6.644 1.563 -13.815 1.00 88.00 93 ARG A C 1
ATOM 741 O O . ARG A 1 93 ? -7.830 1.420 -13.549 1.00 88.00 93 ARG A O 1
ATOM 748 N N . GLU A 1 94 ? -6.066 1.034 -14.888 1.00 88.75 94 GLU A N 1
ATOM 749 C CA . GLU A 1 94 ? -6.797 0.232 -15.879 1.00 88.75 94 GLU A CA 1
ATOM 750 C C . GLU A 1 94 ? -7.269 -1.121 -15.342 1.00 88.75 94 GLU A C 1
ATOM 752 O O . GLU A 1 94 ? -8.274 -1.650 -15.807 1.00 88.75 94 GLU A O 1
ATOM 757 N N . VAL A 1 95 ? -6.554 -1.682 -14.365 1.00 90.56 95 VAL A N 1
ATOM 758 C CA . VAL A 1 95 ? -6.807 -3.035 -13.841 1.00 90.56 95 VAL A CA 1
ATOM 759 C C . VAL A 1 95 ? -7.447 -3.027 -12.450 1.00 90.56 95 VAL A C 1
ATOM 761 O O . VAL A 1 95 ? -7.711 -4.087 -11.880 1.00 90.56 95 VAL A O 1
ATOM 764 N N . LEU A 1 96 ? -7.697 -1.842 -11.885 1.00 92.19 96 LEU A N 1
ATOM 765 C CA . LEU A 1 96 ? -8.302 -1.686 -10.566 1.00 92.19 96 LEU A CA 1
ATOM 766 C C . LEU A 1 96 ? -9.786 -2.077 -10.606 1.00 92.19 96 LEU A C 1
ATOM 768 O O . LEU A 1 96 ? -10.581 -1.524 -11.365 1.00 92.19 96 LEU A O 1
ATOM 772 N N . SER A 1 97 ? -10.174 -3.010 -9.745 1.00 91.88 97 SER A N 1
ATOM 773 C CA . SER A 1 97 ? -11.543 -3.510 -9.633 1.00 91.88 97 SER A CA 1
ATOM 774 C C . SER A 1 97 ? -12.379 -2.725 -8.619 1.00 91.88 97 SER A C 1
ATOM 776 O O . SER A 1 97 ? -11.871 -2.060 -7.712 1.00 91.88 97 SER A O 1
ATOM 778 N N . LYS A 1 98 ? -13.709 -2.837 -8.736 1.00 89.12 98 LYS A N 1
ATOM 779 C CA . LYS A 1 98 ? -14.659 -2.202 -7.813 1.00 89.12 98 LYS A CA 1
ATOM 780 C C . LYS A 1 98 ? -14.421 -2.687 -6.376 1.00 89.12 98 LYS A C 1
ATOM 782 O O . LYS A 1 98 ? -14.451 -3.883 -6.112 1.00 89.12 98 LYS A O 1
ATOM 787 N N . GLY A 1 99 ? -14.230 -1.747 -5.451 1.00 88.25 99 GLY A N 1
ATOM 788 C CA . GLY A 1 99 ? -13.979 -2.029 -4.032 1.00 88.25 99 GLY A CA 1
ATOM 789 C C . GLY A 1 99 ? -12.499 -2.069 -3.642 1.00 88.25 99 GLY A C 1
ATOM 790 O O . GLY A 1 99 ? -12.202 -1.998 -2.451 1.00 88.25 99 GLY A O 1
ATOM 791 N N . GLN A 1 100 ? -11.583 -2.105 -4.614 1.00 94.44 100 GLN A N 1
ATOM 792 C CA . GLN A 1 100 ? -10.160 -1.898 -4.358 1.00 94.44 100 GLN A CA 1
ATOM 793 C C . GLN A 1 100 ? -9.856 -0.406 -4.211 1.00 94.44 100 GLN A C 1
ATOM 795 O O . GLN A 1 100 ? -10.512 0.454 -4.807 1.00 94.44 100 GLN A O 1
ATOM 800 N N . VAL A 1 101 ? -8.852 -0.092 -3.399 1.00 95.06 101 VAL A N 1
ATOM 801 C CA . VAL A 1 101 ? -8.424 1.281 -3.125 1.00 95.06 101 VAL A CA 1
ATOM 802 C C . VAL A 1 101 ? -7.049 1.517 -3.729 1.00 95.06 101 VAL A C 1
ATOM 804 O O . VAL A 1 101 ?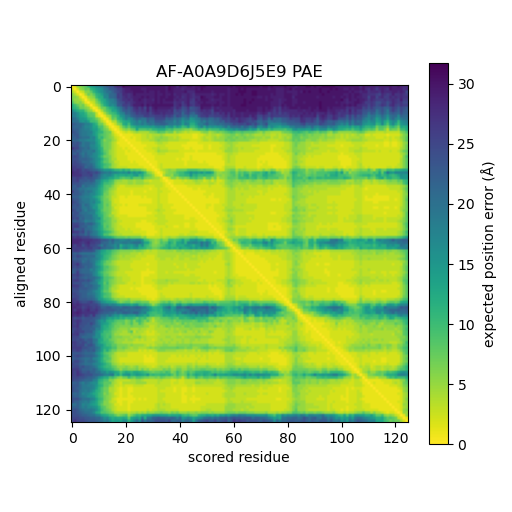 -6.150 0.702 -3.562 1.00 95.06 101 VAL A O 1
ATOM 807 N N . LEU A 1 102 ? -6.876 2.660 -4.388 1.00 93.12 102 LEU A N 1
ATOM 808 C CA . LEU A 1 102 ? -5.589 3.138 -4.881 1.00 93.12 102 LEU A CA 1
ATOM 809 C C . LEU A 1 102 ? -5.171 4.386 -4.096 1.00 93.12 102 LEU A C 1
ATOM 811 O O . LEU A 1 102 ? -5.898 5.379 -4.105 1.00 93.12 102 LEU A O 1
ATOM 815 N N . LEU A 1 103 ? -4.003 4.341 -3.456 1.00 91.75 103 LEU A N 1
ATOM 816 C CA . LEU A 1 103 ? -3.355 5.480 -2.803 1.00 91.75 103 LEU A CA 1
ATOM 817 C C . LEU A 1 103 ? -2.128 5.913 -3.602 1.00 91.75 103 LEU A C 1
ATOM 819 O O . LEU A 1 103 ? -1.329 5.081 -4.037 1.00 91.75 103 LEU A O 1
ATOM 823 N N . LEU A 1 104 ? -1.980 7.223 -3.794 1.00 87.75 104 LEU A N 1
ATOM 824 C CA . LEU A 1 104 ? -0.938 7.812 -4.637 1.00 87.75 104 LEU A CA 1
ATOM 825 C C . LEU A 1 104 ? -0.025 8.682 -3.797 1.00 87.75 104 LEU A C 1
ATOM 827 O O . LEU A 1 104 ? -0.385 9.798 -3.431 1.00 87.75 104 LEU A O 1
ATOM 831 N N . ILE A 1 105 ? 1.165 8.184 -3.488 1.00 83.75 105 ILE A N 1
ATOM 832 C CA . ILE A 1 105 ? 2.081 8.871 -2.583 1.00 83.75 105 ILE A CA 1
ATOM 833 C C . ILE A 1 105 ? 3.104 9.652 -3.409 1.00 83.75 105 ILE A C 1
ATOM 835 O O . ILE A 1 105 ? 4.004 9.079 -4.029 1.00 83.75 105 ILE A O 1
ATOM 839 N N . HIS A 1 106 ? 2.962 10.975 -3.411 1.00 75.94 106 HIS A N 1
ATOM 840 C CA . HIS A 1 106 ? 3.932 11.894 -3.996 1.00 75.94 106 HIS A CA 1
ATOM 841 C C . HIS A 1 106 ? 5.036 12.157 -2.969 1.00 75.94 106 HIS A C 1
ATOM 843 O O . HIS A 1 106 ? 4.748 12.661 -1.887 1.00 75.94 106 HIS A O 1
ATOM 849 N N . ASN A 1 107 ? 6.282 11.817 -3.314 1.00 66.81 107 ASN A N 1
ATOM 850 C CA . ASN A 1 107 ? 7.438 11.759 -2.405 1.00 66.81 107 ASN A CA 1
ATOM 851 C C . ASN A 1 107 ? 7.306 10.594 -1.418 1.00 66.81 107 ASN A C 1
ATOM 853 O O . ASN A 1 107 ? 6.300 10.448 -0.745 1.00 66.81 107 ASN A O 1
ATOM 857 N N . SER A 1 108 ? 8.307 9.723 -1.361 1.00 65.25 108 SER A N 1
ATOM 858 C CA . SER A 1 108 ? 8.334 8.409 -0.695 1.00 65.25 108 SER A CA 1
ATOM 859 C C . SER A 1 108 ? 8.234 8.437 0.847 1.00 65.25 108 SER A C 1
ATOM 861 O O . SER A 1 108 ? 8.973 7.750 1.547 1.00 65.25 108 SER A O 1
ATOM 863 N N . GLY A 1 109 ? 7.313 9.222 1.402 1.00 80.31 109 GLY A N 1
ATOM 864 C CA . GLY A 1 109 ? 7.154 9.470 2.826 1.00 80.31 109 GLY A CA 1
ATOM 865 C C . GLY A 1 109 ? 6.123 8.561 3.488 1.00 80.31 109 GLY A C 1
ATOM 866 O O . GLY A 1 109 ? 4.964 8.498 3.079 1.00 80.31 109 GLY A O 1
ATOM 867 N N . VAL A 1 110 ? 6.532 7.923 4.587 1.00 86.75 110 VAL A N 1
ATOM 868 C CA . VAL A 1 110 ? 5.642 7.175 5.493 1.00 86.75 110 VAL A CA 1
ATOM 869 C C . VAL A 1 110 ? 4.553 8.087 6.075 1.00 86.75 110 VAL A C 1
ATOM 871 O O . VAL A 1 110 ? 3.410 7.665 6.226 1.00 86.75 110 VAL A O 1
ATOM 874 N N . GLY A 1 111 ? 4.870 9.360 6.341 1.00 86.94 111 GLY A N 1
ATOM 875 C CA . GLY A 1 111 ? 3.895 10.348 6.818 1.00 86.94 111 GLY A CA 1
ATOM 876 C C . GLY A 1 111 ? 2.746 10.590 5.833 1.00 86.94 111 GLY A C 1
ATOM 877 O O . GLY A 1 111 ? 1.587 10.610 6.235 1.00 86.94 111 GLY A O 1
ATOM 878 N N . THR A 1 112 ? 3.047 10.685 4.537 1.00 88.12 112 THR A N 1
ATOM 879 C CA . THR A 1 112 ? 2.032 10.855 3.485 1.00 88.12 112 THR A CA 1
ATOM 880 C C . THR A 1 112 ? 1.170 9.603 3.328 1.00 88.12 112 THR A C 1
ATOM 882 O O . THR A 1 112 ? -0.044 9.713 3.174 1.00 88.12 112 THR A O 1
ATOM 885 N N . LEU A 1 113 ? 1.767 8.407 3.427 1.00 90.25 113 LEU A N 1
ATOM 886 C CA . LEU A 1 113 ? 0.999 7.159 3.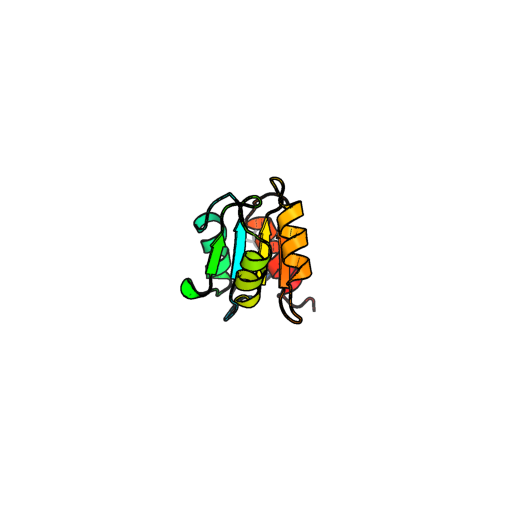448 1.00 90.25 113 LEU A CA 1
ATOM 887 C C . LEU A 1 113 ? 0.044 7.110 4.649 1.00 90.25 113 LEU A C 1
ATOM 889 O O . LEU A 1 113 ? -1.127 6.781 4.483 1.00 90.25 113 LEU A O 1
ATOM 893 N N . ARG A 1 114 ? 0.514 7.497 5.841 1.00 91.69 114 ARG A N 1
ATOM 894 C CA . ARG A 1 114 ? -0.320 7.580 7.050 1.00 91.69 114 ARG A CA 1
ATOM 895 C C . ARG A 1 114 ? -1.512 8.507 6.833 1.00 91.69 114 ARG A C 1
ATOM 897 O O . ARG A 1 114 ? -2.637 8.113 7.117 1.00 91.69 114 ARG A O 1
ATOM 904 N N . GLN A 1 115 ? -1.266 9.710 6.319 1.00 90.56 115 GLN A N 1
ATOM 905 C CA . GLN A 1 115 ? -2.317 10.687 6.048 1.00 90.56 115 GLN A CA 1
ATOM 906 C C . GLN A 1 115 ? -3.381 10.119 5.101 1.00 90.56 115 GLN A C 1
ATOM 908 O O . GLN A 1 115 ? -4.564 10.188 5.413 1.00 90.56 115 GLN A O 1
ATOM 913 N N . GLN A 1 116 ? -2.976 9.477 4.005 1.00 91.44 116 GLN A N 1
ATOM 914 C CA . GLN A 1 116 ? -3.932 8.895 3.062 1.00 91.44 116 GLN A CA 1
ATOM 915 C C . GLN A 1 116 ? -4.713 7.708 3.632 1.00 91.44 116 GLN A C 1
ATOM 917 O O . GLN A 1 116 ? -5.887 7.540 3.307 1.00 91.44 116 GLN A O 1
ATOM 922 N N . ILE A 1 117 ? -4.101 6.891 4.497 1.00 93.19 117 ILE A N 1
ATOM 923 C CA . ILE A 1 117 ? -4.827 5.833 5.214 1.00 93.19 117 ILE A CA 1
ATOM 924 C C . ILE A 1 117 ? -5.900 6.457 6.112 1.00 93.19 117 ILE A C 1
ATOM 926 O O . ILE A 1 117 ? -7.046 6.009 6.091 1.00 93.19 117 ILE A O 1
ATOM 930 N N . LEU A 1 118 ? -5.548 7.501 6.867 1.00 92.44 118 LEU A N 1
ATOM 931 C CA . LEU A 1 118 ? -6.494 8.209 7.728 1.00 92.44 118 LEU A CA 1
ATOM 932 C C . LEU A 1 118 ? -7.641 8.802 6.906 1.00 92.44 118 LEU A C 1
ATOM 934 O O . LEU A 1 118 ? -8.789 8.478 7.166 1.00 92.44 118 LEU A O 1
ATOM 938 N N . GLU A 1 119 ? -7.342 9.584 5.872 1.00 91.19 119 GLU A N 1
ATOM 939 C CA . GLU A 1 119 ? -8.353 10.216 5.012 1.00 91.19 119 GLU A CA 1
ATOM 940 C C . GLU A 1 119 ? -9.295 9.202 4.354 1.00 91.19 119 GLU A C 1
ATOM 942 O O . GLU A 1 119 ? -10.474 9.483 4.147 1.00 91.19 119 GLU A O 1
ATOM 947 N N . LYS A 1 120 ? -8.783 8.018 3.999 1.00 92.44 120 LYS A N 1
ATOM 948 C CA . LYS A 1 120 ? -9.555 7.032 3.244 1.00 92.44 120 LYS A CA 1
ATOM 949 C C . LYS A 1 120 ? -10.357 6.069 4.113 1.00 92.44 120 LYS A C 1
ATOM 951 O O . LYS A 1 120 ? -11.428 5.635 3.686 1.00 92.44 120 LYS A O 1
ATOM 956 N N . PHE A 1 121 ? -9.822 5.682 5.267 1.00 91.88 121 PHE A N 1
ATOM 957 C CA . PHE A 1 121 ? -10.367 4.594 6.085 1.00 91.88 121 PHE A CA 1
ATOM 958 C C . PHE A 1 121 ? -10.861 5.048 7.454 1.00 91.88 121 PHE A C 1
ATOM 960 O O . PHE A 1 121 ? -11.701 4.367 8.045 1.00 91.88 121 PHE A O 1
ATOM 967 N N . LYS A 1 122 ? -10.390 6.190 7.963 1.00 88.25 122 LYS A N 1
ATOM 968 C CA . LYS A 1 122 ? -10.965 6.791 9.163 1.00 88.25 122 LYS A CA 1
ATOM 969 C C . LYS A 1 122 ? -12.208 7.561 8.732 1.00 88.25 122 LYS A C 1
ATOM 971 O O . LYS A 1 122 ? -12.127 8.444 7.882 1.00 88.25 122 LYS A O 1
ATOM 976 N N . LYS A 1 123 ? -13.371 7.186 9.269 1.00 72.12 123 LYS A N 1
ATOM 977 C CA . LYS A 1 123 ? -14.618 7.914 9.010 1.00 72.12 123 LYS A CA 1
ATOM 978 C C . LYS A 1 123 ? -14.408 9.379 9.393 1.00 72.12 123 LYS A C 1
ATOM 980 O O . LYS A 1 123 ? -13.952 9.660 10.498 1.00 72.12 123 LYS A O 1
ATOM 985 N N . SER A 1 124 ? -14.697 10.280 8.463 1.00 57.50 124 SER A N 1
ATOM 986 C CA . SER A 1 124 ? -15.009 11.658 8.819 1.00 57.50 124 SER A CA 1
ATOM 987 C C . SER A 1 124 ? -16.415 11.611 9.407 1.00 57.50 124 SER A C 1
ATOM 989 O O . SER A 1 124 ? -17.332 11.182 8.704 1.00 57.50 124 SER A O 1
ATOM 991 N N . ASP A 1 125 ? -16.543 11.907 10.697 1.00 45.31 125 ASP A N 1
ATOM 992 C CA . ASP A 1 125 ? -17.852 12.136 11.316 1.00 45.31 125 ASP A CA 1
ATOM 993 C C . ASP A 1 125 ? -18.587 13.299 10.629 1.00 45.31 125 ASP A C 1
ATOM 995 O O . ASP A 1 125 ? -17.904 14.260 10.192 1.00 45.31 125 ASP A O 1
#